Protein AF-A0A6I0EAY6-F1 (afdb_monomer)

Radius of gyration: 28.82 Å; Cα contacts (8 Å, |Δi|>4): 67; chains: 1; bounding box: 46×42×92 Å

Structure (mmCIF, N/CA/C/O backbone):
data_AF-A0A6I0EAY6-F1
#
_entry.id   AF-A0A6I0EAY6-F1
#
loop_
_atom_site.group_PDB
_atom_site.id
_atom_site.type_symbol
_atom_site.label_atom_id
_atom_site.label_alt_id
_atom_site.label_comp_id
_atom_site.label_asym_id
_atom_site.label_entity_id
_atom_site.label_seq_id
_atom_site.pdbx_PDB_ins_code
_atom_site.Cartn_x
_atom_site.Cartn_y
_atom_site.Cartn_z
_atom_site.occupancy
_atom_site.B_iso_or_equiv
_atom_site.auth_seq_id
_atom_site.auth_comp_id
_atom_site.auth_asym_id
_atom_site.auth_atom_id
_atom_site.pdbx_PDB_model_num
ATOM 1 N N . MET A 1 1 ? 7.407 5.943 -3.591 1.00 49.25 1 MET A N 1
ATOM 2 C CA . MET A 1 1 ? 8.673 6.279 -4.284 1.00 49.25 1 MET A CA 1
ATOM 3 C C . MET A 1 1 ? 8.316 6.637 -5.719 1.00 49.25 1 MET A C 1
ATOM 5 O O . MET A 1 1 ? 7.715 5.806 -6.379 1.00 49.25 1 MET A O 1
ATOM 9 N N . THR A 1 2 ? 8.582 7.857 -6.187 1.00 56.94 2 THR A N 1
ATOM 10 C CA . THR A 1 2 ? 8.269 8.243 -7.575 1.00 56.94 2 THR A CA 1
ATOM 11 C C . THR A 1 2 ? 9.319 7.633 -8.497 1.00 56.94 2 THR A C 1
ATOM 13 O O . THR A 1 2 ? 10.498 7.966 -8.371 1.00 56.94 2 THR A O 1
ATOM 16 N N . THR A 1 3 ? 8.927 6.722 -9.389 1.00 67.25 3 THR A N 1
ATOM 17 C CA . THR A 1 3 ? 9.847 6.212 -10.411 1.00 67.25 3 THR A CA 1
ATOM 18 C C . THR A 1 3 ? 10.275 7.360 -11.318 1.00 67.25 3 THR A C 1
ATOM 20 O O . THR A 1 3 ? 9.440 8.097 -11.837 1.00 67.25 3 THR A O 1
ATOM 23 N N . SER A 1 4 ? 11.584 7.545 -11.488 1.00 76.50 4 SER A N 1
ATOM 24 C CA . SER A 1 4 ? 12.101 8.558 -12.406 1.00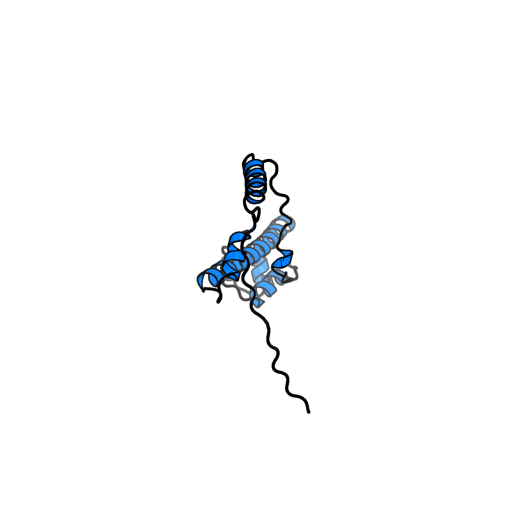 76.50 4 SER A CA 1
ATOM 25 C C . SER A 1 4 ? 11.826 8.133 -13.850 1.00 76.50 4 SER A C 1
ATOM 27 O O . SER A 1 4 ? 12.115 6.994 -14.216 1.00 76.50 4 SER A O 1
ATOM 29 N N . GLN A 1 5 ? 11.337 9.054 -14.687 1.00 75.38 5 GLN A N 1
ATOM 30 C CA . GLN A 1 5 ? 11.131 8.824 -16.124 1.00 75.38 5 GLN A CA 1
ATOM 31 C C . GLN A 1 5 ? 12.386 8.243 -16.793 1.00 75.38 5 GLN A C 1
ATOM 33 O O . GLN A 1 5 ? 12.312 7.277 -17.543 1.00 75.38 5 GLN A O 1
ATOM 38 N N . THR A 1 6 ? 13.562 8.760 -16.429 1.00 79.94 6 THR A N 1
ATOM 39 C CA . THR A 1 6 ? 14.853 8.296 -16.948 1.00 79.94 6 THR A CA 1
ATOM 40 C C . THR A 1 6 ? 15.112 6.817 -16.651 1.00 79.94 6 THR A C 1
ATOM 42 O O . THR A 1 6 ? 15.691 6.115 -17.472 1.00 79.94 6 THR A O 1
ATOM 45 N N . GLN A 1 7 ? 14.670 6.324 -15.491 1.00 83.62 7 GLN A N 1
ATOM 46 C CA . GLN A 1 7 ? 14.834 4.923 -15.095 1.00 83.62 7 GLN A CA 1
ATOM 47 C C . GLN A 1 7 ? 13.877 4.002 -15.857 1.00 83.62 7 GLN A C 1
ATOM 49 O O . GLN A 1 7 ? 14.252 2.890 -16.221 1.00 83.62 7 GLN A O 1
ATOM 54 N N . LEU A 1 8 ? 12.663 4.478 -16.138 1.00 85.25 8 LEU A N 1
ATOM 55 C CA . LEU A 1 8 ? 11.689 3.760 -16.955 1.00 85.25 8 LEU A CA 1
ATOM 56 C C . LEU A 1 8 ? 12.151 3.640 -18.410 1.00 85.25 8 LEU A C 1
ATOM 58 O O . LEU A 1 8 ? 12.156 2.538 -18.955 1.00 85.25 8 LEU A O 1
ATOM 62 N N . ASP A 1 9 ? 12.616 4.739 -19.002 1.00 85.38 9 ASP A N 1
ATOM 63 C CA . ASP A 1 9 ? 13.136 4.742 -20.372 1.00 85.38 9 ASP A CA 1
ATOM 64 C C . ASP A 1 9 ? 14.362 3.832 -20.504 1.00 85.38 9 ASP A C 1
ATOM 66 O O . ASP A 1 9 ? 14.470 3.055 -21.454 1.00 85.38 9 ASP A O 1
ATOM 70 N N . GLN A 1 10 ? 15.260 3.864 -19.513 1.00 85.62 10 GLN A N 1
ATOM 71 C CA . GLN A 1 10 ? 16.425 2.985 -19.487 1.00 85.62 10 GLN A CA 1
ATOM 72 C C . GLN A 1 10 ? 16.013 1.508 -19.423 1.00 85.62 10 GLN A C 1
ATOM 74 O O . GLN A 1 10 ? 16.508 0.714 -20.221 1.00 85.62 10 GLN A O 1
ATOM 79 N N . ALA A 1 11 ? 15.074 1.144 -18.544 1.00 87.88 11 ALA A N 1
ATOM 80 C CA . ALA A 1 11 ? 14.590 -0.231 -18.416 1.00 87.88 11 ALA A CA 1
ATOM 81 C C . ALA A 1 11 ? 13.947 -0.766 -19.705 1.00 87.88 11 ALA A C 1
ATOM 83 O O . ALA A 1 11 ? 14.121 -1.935 -20.044 1.00 87.88 11 ALA A O 1
ATOM 84 N N . LEU A 1 12 ? 13.211 0.086 -20.424 1.00 88.56 12 LEU A N 1
ATOM 85 C CA . LEU A 1 12 ? 12.520 -0.274 -21.665 1.00 88.56 12 LEU A CA 1
ATOM 86 C C . LEU A 1 12 ? 13.431 -0.263 -22.897 1.00 88.56 12 LEU A C 1
ATOM 88 O O . LEU A 1 12 ? 13.093 -0.880 -23.905 1.00 88.56 12 LEU A O 1
ATOM 92 N N . SER A 1 13 ? 14.571 0.429 -22.832 1.00 87.69 13 SER A N 1
ATOM 93 C CA . SER A 1 13 ? 15.568 0.435 -23.909 1.00 87.69 13 SER A CA 1
ATOM 94 C C . SER A 1 13 ? 16.348 -0.880 -24.013 1.00 87.69 13 SER A C 1
ATOM 96 O O . SER A 1 13 ? 16.918 -1.182 -25.063 1.00 87.69 13 SER A O 1
ATOM 98 N N . GLU A 1 14 ? 16.377 -1.668 -22.935 1.00 86.50 14 GLU A N 1
ATOM 99 C CA . GLU A 1 14 ? 17.055 -2.960 -22.910 1.00 86.50 14 GLU A CA 1
ATOM 100 C C . GLU A 1 14 ? 16.285 -3.996 -23.753 1.00 86.50 14 GLU A C 1
ATOM 102 O O . GLU A 1 14 ? 15.060 -4.084 -23.665 1.00 86.50 14 GLU A O 1
ATOM 107 N N . PRO A 1 1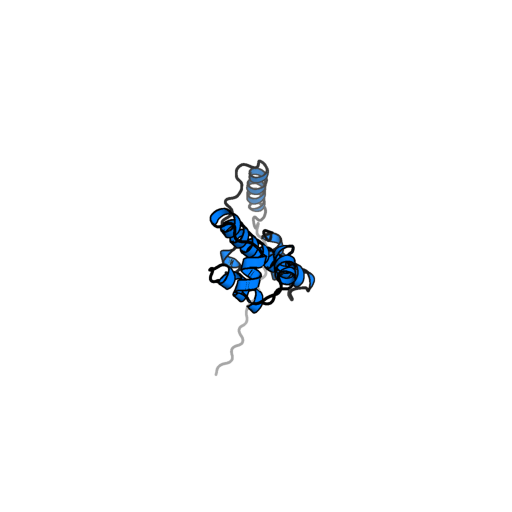5 ? 16.977 -4.847 -24.536 1.00 86.56 15 PRO A N 1
ATOM 108 C CA . PRO A 1 15 ? 16.323 -5.866 -25.366 1.00 86.56 15 PRO A CA 1
ATOM 109 C C . PRO A 1 15 ? 15.564 -6.914 -24.536 1.00 86.56 15 PRO A C 1
ATOM 111 O O . PRO A 1 15 ? 14.627 -7.545 -25.021 1.00 86.56 15 PRO A O 1
ATOM 114 N N . GLN A 1 16 ? 15.972 -7.100 -23.281 1.00 92.12 16 GLN A N 1
ATOM 115 C CA . GLN A 1 16 ? 15.285 -7.902 -22.282 1.00 92.12 16 GLN A CA 1
ATOM 116 C C . GLN A 1 16 ? 15.380 -7.176 -20.945 1.00 92.12 16 GLN A C 1
ATOM 118 O O . GLN A 1 16 ? 16.468 -6.776 -20.540 1.00 92.12 16 GLN A O 1
ATOM 123 N N . ILE A 1 17 ? 14.258 -7.071 -20.233 1.00 90.75 17 ILE A N 1
ATOM 124 C CA . ILE A 1 17 ? 14.218 -6.420 -18.923 1.00 90.75 17 ILE A CA 1
ATOM 125 C C . ILE A 1 17 ? 15.075 -7.220 -17.936 1.00 90.75 17 ILE A C 1
ATOM 127 O O . ILE A 1 17 ? 14.750 -8.359 -17.584 1.00 90.75 17 ILE A O 1
ATOM 131 N N . ASN A 1 18 ? 16.169 -6.617 -17.471 1.00 92.19 18 ASN A N 1
ATOM 132 C CA . ASN A 1 18 ? 17.038 -7.220 -16.470 1.00 92.19 18 ASN A CA 1
ATOM 133 C C . ASN A 1 18 ? 16.306 -7.413 -15.124 1.00 92.19 18 ASN A C 1
ATOM 135 O O . ASN A 1 18 ? 15.458 -6.618 -14.714 1.00 92.19 18 ASN A O 1
ATOM 139 N N . LYS A 1 19 ? 16.697 -8.453 -14.378 1.00 93.06 19 LYS A N 1
ATOM 140 C CA . LYS A 1 19 ? 16.260 -8.729 -13.002 1.00 93.06 19 LYS A CA 1
ATOM 141 C C . LYS A 1 19 ? 16.404 -7.520 -12.073 1.00 93.06 19 LYS A C 1
ATOM 143 O O . LYS A 1 19 ? 15.581 -7.365 -11.174 1.00 93.06 19 LYS A O 1
ATOM 148 N N . PHE A 1 20 ? 17.417 -6.678 -12.285 1.00 91.81 20 PHE A N 1
ATOM 149 C CA . PHE A 1 20 ? 17.565 -5.421 -11.548 1.00 91.81 20 PHE A CA 1
ATOM 150 C C . PHE A 1 20 ? 16.319 -4.533 -11.686 1.00 91.81 20 PHE A C 1
ATOM 152 O O . PHE A 1 20 ? 15.721 -4.162 -10.677 1.00 91.81 20 PHE A O 1
ATOM 159 N N . TRP A 1 21 ? 15.886 -4.263 -12.921 1.00 92.56 21 TRP A N 1
ATOM 160 C CA . TRP A 1 21 ? 14.704 -3.448 -13.193 1.00 92.56 21 TRP A CA 1
ATOM 161 C C . TRP A 1 21 ? 13.435 -4.096 -12.658 1.00 92.56 21 TRP A C 1
ATOM 163 O O . TRP A 1 21 ? 12.645 -3.427 -11.998 1.00 92.56 21 TRP A O 1
ATOM 173 N N . LEU A 1 22 ? 13.273 -5.409 -12.849 1.00 92.25 22 LEU A N 1
ATOM 174 C CA . LEU A 1 22 ? 12.139 -6.140 -12.276 1.00 92.25 22 LEU A CA 1
ATOM 175 C C . LEU A 1 22 ? 12.056 -5.951 -10.757 1.00 92.25 22 LEU A C 1
ATOM 177 O O . LEU A 1 22 ? 10.987 -5.639 -10.244 1.00 92.25 22 LEU A O 1
ATOM 181 N N . GLY A 1 23 ? 13.177 -6.093 -10.046 1.00 91.75 23 GLY A N 1
ATOM 182 C CA . GLY A 1 23 ? 13.231 -5.866 -8.603 1.00 91.75 23 GLY A CA 1
ATOM 183 C C . GLY A 1 23 ? 12.878 -4.428 -8.231 1.00 91.75 23 GLY A C 1
ATOM 184 O O . GLY A 1 23 ? 12.041 -4.214 -7.360 1.00 91.75 23 GLY A O 1
ATOM 185 N N . TYR A 1 24 ? 13.454 -3.452 -8.935 1.00 90.88 24 TYR A N 1
ATOM 186 C CA . TYR A 1 24 ? 13.191 -2.031 -8.710 1.00 90.88 24 TYR A CA 1
ATOM 187 C C . TYR A 1 24 ? 11.694 -1.686 -8.825 1.00 90.88 24 TYR A C 1
ATOM 189 O O . TYR A 1 24 ? 11.119 -1.113 -7.899 1.00 90.88 24 TYR A O 1
ATOM 197 N N . PHE A 1 25 ? 11.035 -2.088 -9.918 1.00 89.88 25 PHE A N 1
ATOM 198 C CA . PHE A 1 25 ? 9.606 -1.815 -10.124 1.00 89.88 25 PHE A CA 1
ATOM 199 C C . PHE A 1 25 ? 8.708 -2.597 -9.159 1.00 89.88 25 PHE A C 1
ATOM 201 O O . PHE A 1 25 ? 7.697 -2.072 -8.695 1.00 89.88 25 PHE A O 1
ATOM 208 N N . GLN A 1 26 ? 9.080 -3.832 -8.815 1.00 91.31 26 GLN A N 1
ATOM 209 C CA . GLN A 1 26 ? 8.345 -4.629 -7.834 1.00 91.31 26 GLN A CA 1
ATOM 210 C C . GLN A 1 26 ? 8.383 -4.009 -6.432 1.00 91.31 26 GLN A C 1
ATOM 212 O O . GLN A 1 26 ? 7.355 -4.004 -5.758 1.00 91.31 26 GLN A O 1
ATOM 217 N N . GLU A 1 27 ? 9.533 -3.488 -5.989 1.00 91.44 27 GLU A N 1
ATOM 218 C CA . GLU A 1 27 ? 9.615 -2.773 -4.708 1.00 91.44 27 GLU A CA 1
ATOM 219 C C . GLU A 1 27 ? 8.819 -1.470 -4.740 1.00 91.44 27 GLU A C 1
ATOM 221 O O . GLU A 1 27 ? 8.088 -1.183 -3.795 1.00 91.44 27 GLU A O 1
ATOM 226 N N . GLY A 1 28 ? 8.891 -0.717 -5.843 1.00 90.19 28 GLY A N 1
ATOM 227 C CA . GLY A 1 28 ? 8.100 0.502 -6.017 1.00 90.19 28 GLY A CA 1
ATOM 228 C C . GLY A 1 28 ? 6.596 0.247 -5.891 1.00 90.19 28 GLY A C 1
ATOM 229 O O . GLY A 1 28 ? 5.915 0.939 -5.136 1.00 90.19 28 GLY A O 1
ATOM 230 N N . PHE A 1 29 ? 6.093 -0.795 -6.557 1.00 90.44 29 PHE A N 1
ATOM 231 C CA . PHE A 1 29 ? 4.687 -1.187 -6.473 1.00 90.44 29 PHE A CA 1
ATOM 232 C C . PHE A 1 29 ? 4.287 -1.653 -5.065 1.00 90.44 29 PHE A C 1
ATOM 234 O O . PHE A 1 29 ? 3.234 -1.263 -4.560 1.00 90.44 29 PHE A O 1
ATOM 241 N N . ARG A 1 30 ? 5.128 -2.460 -4.397 1.00 91.62 30 ARG A N 1
ATOM 242 C CA . ARG A 1 30 ? 4.889 -2.883 -3.004 1.00 91.62 30 ARG A CA 1
ATOM 243 C C . ARG A 1 30 ? 4.794 -1.692 -2.057 1.00 91.62 30 ARG A C 1
ATOM 245 O O . ARG A 1 30 ? 3.898 -1.661 -1.216 1.00 91.62 30 ARG A O 1
ATOM 252 N N . GLU A 1 31 ? 5.704 -0.737 -2.203 1.00 92.25 31 G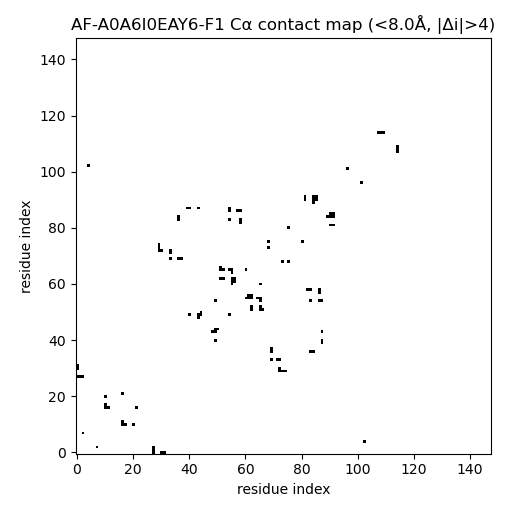LU A N 1
ATOM 253 C CA . GLU A 1 31 ? 5.725 0.489 -1.412 1.00 92.25 31 GLU A CA 1
ATOM 254 C C . GLU A 1 31 ? 4.453 1.308 -1.638 1.00 92.25 31 GLU A C 1
ATOM 256 O O . GLU A 1 31 ? 3.808 1.717 -0.680 1.00 92.25 31 GLU A O 1
ATOM 261 N N . GLU A 1 32 ? 4.049 1.516 -2.891 1.00 91.75 32 GLU A N 1
ATOM 262 C CA . GLU A 1 32 ? 2.851 2.295 -3.211 1.00 91.75 32 GLU A CA 1
ATOM 263 C C . GLU A 1 32 ? 1.583 1.678 -2.611 1.00 91.75 32 GLU A C 1
ATOM 265 O O . GLU A 1 32 ? 0.806 2.365 -1.946 1.00 91.75 32 GLU A O 1
ATOM 270 N N . VAL A 1 33 ? 1.401 0.365 -2.777 1.00 93.19 33 VAL A N 1
ATOM 271 C CA . VAL A 1 33 ? 0.266 -0.355 -2.187 1.00 93.19 33 VAL A CA 1
ATOM 272 C C . VAL A 1 33 ? 0.290 -0.264 -0.659 1.00 93.19 33 VAL A C 1
ATOM 274 O O . VAL A 1 33 ? -0.751 -0.036 -0.037 1.00 93.19 33 VAL A O 1
ATOM 277 N N . HIS A 1 34 ? 1.462 -0.430 -0.038 1.00 94.69 34 HIS A N 1
ATOM 278 C CA . HIS A 1 34 ? 1.613 -0.329 1.415 1.00 94.69 34 HIS A CA 1
ATOM 279 C C . HIS A 1 34 ? 1.248 1.067 1.931 1.00 94.69 34 HIS A C 1
ATOM 281 O O . HIS A 1 34 ? 0.470 1.167 2.882 1.00 94.69 34 HIS A O 1
ATOM 287 N N . GLN A 1 35 ? 1.715 2.127 1.268 1.00 94.19 35 GLN A N 1
ATOM 288 C CA . GLN A 1 35 ? 1.385 3.506 1.630 1.00 94.19 35 GLN A CA 1
ATOM 289 C C . GLN A 1 35 ? -0.115 3.784 1.510 1.00 94.19 35 GLN A C 1
ATOM 291 O O . GLN A 1 35 ? -0.709 4.295 2.457 1.00 94.19 35 GLN A O 1
ATOM 296 N N . GLN A 1 36 ? -0.766 3.364 0.419 1.00 94.56 36 GLN A N 1
ATOM 297 C CA . GLN A 1 36 ? -2.217 3.535 0.265 1.00 94.56 36 GLN A CA 1
ATOM 298 C C . GLN A 1 36 ? -3.003 2.840 1.390 1.00 94.56 36 GLN A C 1
ATOM 300 O O . GLN A 1 36 ? -3.931 3.415 1.963 1.00 94.56 36 GLN A O 1
ATOM 305 N N . LEU A 1 37 ? -2.624 1.611 1.757 1.00 94.88 37 LEU A N 1
ATOM 306 C CA . LEU A 1 37 ? -3.247 0.894 2.874 1.00 94.88 37 LEU A CA 1
ATOM 307 C C . LEU A 1 37 ? -3.041 1.623 4.208 1.00 94.88 37 LEU A C 1
ATOM 309 O O . LEU A 1 37 ? -3.963 1.693 5.026 1.00 94.88 37 LEU A O 1
ATOM 313 N N . LEU A 1 38 ? -1.845 2.170 4.430 1.00 95.50 38 LEU A N 1
ATOM 314 C CA . LEU A 1 38 ? -1.498 2.896 5.646 1.00 95.50 38 LEU A CA 1
ATOM 315 C C . LEU A 1 38 ? -2.269 4.218 5.761 1.00 95.50 38 LEU A C 1
ATOM 317 O O . LEU A 1 38 ? -2.777 4.538 6.836 1.00 95.50 38 LEU A O 1
ATOM 321 N N . GLU A 1 39 ? -2.418 4.954 4.663 1.00 95.62 39 GLU A N 1
ATOM 322 C CA . GLU A 1 39 ? -3.203 6.190 4.597 1.00 95.62 39 GLU A CA 1
ATOM 323 C C . GLU A 1 39 ? -4.682 5.948 4.919 1.00 95.62 39 GLU A C 1
ATOM 325 O O . GLU A 1 39 ? -5.275 6.671 5.731 1.00 95.62 39 GLU A O 1
ATOM 330 N N . ILE A 1 40 ? -5.274 4.896 4.342 1.00 95.56 40 ILE A N 1
ATOM 331 C CA . ILE A 1 40 ? -6.648 4.478 4.651 1.00 95.56 40 ILE A CA 1
ATOM 332 C C . ILE A 1 40 ? -6.768 4.150 6.144 1.00 95.56 40 ILE A C 1
ATOM 334 O O . ILE A 1 40 ? -7.685 4.629 6.820 1.00 95.56 40 ILE A O 1
ATOM 338 N N . PHE A 1 41 ? -5.825 3.373 6.683 1.00 96.19 41 PHE A N 1
ATOM 339 C CA . PHE A 1 41 ? -5.832 2.989 8.090 1.00 96.19 41 PHE A CA 1
ATOM 340 C C . PHE A 1 41 ? -5.715 4.202 9.026 1.00 96.19 41 PHE A C 1
ATOM 342 O O . PHE A 1 41 ? -6.500 4.334 9.966 1.00 96.19 41 PHE A O 1
ATOM 349 N N . GLU A 1 42 ? -4.779 5.117 8.772 1.00 95.88 42 GLU A N 1
ATOM 350 C CA . GLU A 1 42 ? -4.605 6.323 9.588 1.00 95.88 42 GLU A CA 1
ATOM 351 C C . GLU A 1 42 ? -5.820 7.259 9.487 1.00 95.88 42 GLU A C 1
ATOM 353 O O . GLU A 1 42 ? -6.200 7.884 10.480 1.00 95.88 42 GLU A O 1
ATOM 358 N N . THR A 1 43 ? -6.498 7.305 8.337 1.00 95.94 43 THR A N 1
ATOM 359 C CA . THR A 1 43 ? -7.764 8.040 8.177 1.00 95.94 43 THR A CA 1
ATOM 360 C C . THR A 1 43 ? -8.871 7.461 9.062 1.00 95.94 43 THR A C 1
ATOM 362 O O . THR A 1 43 ? -9.566 8.200 9.769 1.00 95.94 43 THR A O 1
ATOM 365 N N . LEU A 1 44 ? -9.019 6.134 9.094 1.00 95.00 44 LEU A N 1
ATOM 366 C CA . LEU A 1 44 ? -9.990 5.453 9.959 1.00 95.00 44 LEU A CA 1
ATOM 367 C C . LEU A 1 44 ? -9.666 5.618 11.443 1.00 95.00 44 LEU A C 1
ATOM 369 O O . LEU A 1 44 ? -10.558 5.870 12.257 1.00 95.00 44 LEU A O 1
ATOM 373 N N . LYS A 1 45 ? -8.386 5.515 11.796 1.00 95.38 45 LYS A N 1
ATOM 374 C CA . LYS A 1 45 ? -7.898 5.701 13.161 1.00 95.38 45 LYS A CA 1
ATOM 375 C C . LYS A 1 45 ? -8.195 7.107 13.678 1.00 95.38 45 LYS A C 1
ATOM 377 O O . LYS A 1 45 ? -8.682 7.244 14.796 1.00 95.38 45 LYS A O 1
ATOM 382 N N . LYS A 1 46 ? -7.976 8.143 12.861 1.00 95.44 46 LYS A N 1
ATOM 383 C CA . LYS A 1 46 ? -8.282 9.541 13.217 1.00 95.44 46 LYS A CA 1
ATOM 384 C C . LYS A 1 46 ? -9.783 9.820 13.325 1.00 95.44 46 LYS A C 1
ATOM 386 O O . LYS A 1 46 ? -10.190 10.565 14.206 1.00 95.44 46 LYS A O 1
ATOM 391 N N . SER A 1 47 ? -10.596 9.242 12.440 1.00 94.25 47 SER A N 1
ATOM 392 C CA . SER A 1 47 ? -12.039 9.531 12.369 1.00 94.25 47 SER A CA 1
ATOM 393 C C . SER A 1 47 ? -12.893 8.731 13.356 1.00 94.25 47 SER A C 1
ATOM 395 O O . SER A 1 47 ? -13.927 9.222 13.798 1.00 94.25 47 SER A O 1
ATOM 397 N N . SER A 1 48 ? -12.487 7.507 13.702 1.00 92.62 48 SER A N 1
ATOM 398 C CA . SER A 1 48 ? -13.314 6.574 14.488 1.00 92.62 48 SER A CA 1
ATOM 399 C C . SER A 1 48 ? -12.572 5.866 15.624 1.00 92.62 48 SER A C 1
ATOM 401 O O . SER A 1 48 ? -13.163 5.037 16.311 1.00 92.62 48 SER A O 1
ATOM 403 N N . GLY A 1 49 ? -11.282 6.158 15.826 1.00 92.69 49 GLY A N 1
ATOM 404 C CA . GLY A 1 49 ? -10.451 5.444 16.799 1.00 92.69 49 GLY A CA 1
ATOM 405 C C . GLY A 1 49 ? -10.121 4.006 16.387 1.00 92.69 49 GLY A C 1
ATOM 406 O O . GLY A 1 49 ? -9.714 3.217 17.235 1.00 92.69 49 GLY A O 1
ATOM 407 N N . TRP A 1 50 ? -10.301 3.657 15.106 1.00 94.12 50 TRP A N 1
ATOM 408 C CA . TRP A 1 50 ? -10.096 2.302 14.589 1.00 94.12 50 TRP A CA 1
ATOM 409 C C . TRP A 1 50 ? -8.688 1.779 14.890 1.00 94.12 50 TRP A C 1
ATOM 411 O O . TRP A 1 50 ? -7.687 2.445 14.612 1.00 94.12 50 TRP A O 1
ATOM 421 N N . THR A 1 51 ? -8.599 0.566 15.435 1.00 95.38 51 THR A N 1
ATOM 422 C CA . THR A 1 51 ? -7.326 -0.051 15.821 1.00 95.38 51 THR A CA 1
ATOM 423 C C . THR A 1 51 ? -6.935 -1.204 14.895 1.00 95.38 51 THR A C 1
ATOM 425 O O . THR A 1 51 ? -7.738 -1.747 14.133 1.00 95.38 51 THR A O 1
ATOM 428 N N . ARG A 1 52 ? -5.672 -1.641 14.989 1.00 95.12 52 ARG A N 1
ATOM 429 C CA . ARG A 1 52 ? -5.185 -2.838 14.276 1.00 95.12 52 ARG A CA 1
ATOM 430 C C . ARG A 1 52 ? -5.937 -4.101 14.710 1.00 95.12 52 ARG A C 1
ATOM 432 O O . ARG A 1 52 ? -6.181 -4.980 13.889 1.00 95.12 52 ARG A O 1
ATOM 439 N N . SER A 1 53 ? -6.340 -4.165 15.979 1.00 95.50 53 SER A N 1
ATOM 440 C CA . SER A 1 53 ? -7.125 -5.269 16.538 1.00 95.50 53 SER A CA 1
ATOM 441 C C . SER A 1 53 ? -8.538 -5.329 15.957 1.00 95.50 53 SER A C 1
ATOM 443 O O . SER A 1 53 ? -9.066 -6.423 15.754 1.00 95.50 53 SER A O 1
ATOM 445 N N . ASP A 1 54 ? -9.137 -4.177 15.647 1.00 95.81 54 ASP A N 1
ATOM 446 C CA . ASP A 1 54 ? -10.458 -4.115 15.012 1.00 95.81 54 ASP A CA 1
ATOM 447 C C . ASP A 1 54 ? -10.397 -4.615 13.574 1.00 95.81 54 ASP A C 1
ATOM 449 O O . ASP A 1 54 ? -11.228 -5.431 13.169 1.00 95.81 54 ASP A O 1
ATOM 453 N N . LEU A 1 55 ? -9.367 -4.200 12.826 1.00 96.56 55 LEU A N 1
ATOM 454 C CA . LEU A 1 55 ? -9.116 -4.722 11.485 1.00 96.56 55 LEU A CA 1
ATOM 455 C C . LEU A 1 55 ? -8.908 -6.240 11.524 1.00 96.56 55 LEU A C 1
ATOM 457 O O . LEU A 1 55 ? -9.606 -6.958 10.817 1.00 96.56 55 LEU A O 1
ATOM 461 N N . ALA A 1 56 ? -8.026 -6.733 12.398 1.00 96.69 56 ALA A N 1
ATOM 462 C CA . ALA A 1 56 ? -7.744 -8.160 12.550 1.00 96.69 56 ALA A CA 1
ATOM 463 C C . ALA A 1 56 ? -9.009 -8.981 12.839 1.00 96.69 56 ALA A C 1
ATOM 465 O O . ALA A 1 56 ? -9.264 -9.987 12.175 1.00 96.69 56 ALA A O 1
ATOM 466 N N . ARG A 1 57 ? -9.851 -8.506 13.764 1.00 96.62 57 ARG A N 1
ATOM 467 C CA . ARG A 1 57 ? -11.142 -9.129 14.079 1.00 96.62 57 ARG A CA 1
ATOM 468 C C . ARG A 1 57 ? -12.087 -9.124 12.880 1.00 96.62 57 ARG A C 1
ATOM 470 O O . ARG A 1 57 ? -12.803 -10.098 12.673 1.00 96.62 57 ARG A O 1
ATOM 477 N N . LYS A 1 58 ? -12.090 -8.046 12.092 1.00 96.12 58 LYS A N 1
ATOM 478 C CA . LYS A 1 58 ? -12.973 -7.890 10.933 1.00 96.12 58 LYS A CA 1
ATOM 479 C C . LYS A 1 58 ? -12.634 -8.854 9.798 1.00 96.12 58 LYS A C 1
ATOM 481 O O . LYS A 1 58 ? -13.556 -9.376 9.181 1.00 96.12 58 LYS A O 1
ATOM 486 N N . ILE A 1 59 ? -11.346 -9.096 9.554 1.00 96.31 59 ILE A N 1
ATOM 487 C CA . ILE A 1 59 ? -10.858 -9.991 8.489 1.00 96.31 59 ILE A CA 1
ATOM 488 C C . ILE A 1 59 ? -10.565 -11.421 8.980 1.00 96.31 59 ILE A C 1
ATOM 490 O O . ILE A 1 59 ? -10.079 -12.249 8.217 1.00 96.31 59 ILE A O 1
ATOM 494 N N . GLY A 1 60 ? -10.817 -11.723 10.260 1.00 95.94 60 GLY A N 1
ATOM 495 C CA . GLY A 1 60 ? -10.597 -13.056 10.834 1.00 95.94 60 GLY A CA 1
ATOM 496 C C . GLY A 1 60 ? -9.123 -13.467 10.938 1.00 95.94 60 GLY A C 1
ATOM 497 O O . GLY A 1 60 ? -8.798 -14.648 10.813 1.00 95.94 60 GLY A O 1
ATOM 498 N N . ARG A 1 61 ? -8.211 -12.510 11.146 1.00 95.62 61 ARG A N 1
ATOM 499 C CA . ARG A 1 61 ? -6.758 -12.744 11.243 1.00 95.62 61 ARG A CA 1
ATOM 500 C C . ARG A 1 61 ? -6.225 -12.411 12.633 1.00 95.62 61 ARG A C 1
ATOM 502 O O . ARG A 1 61 ? -6.898 -11.779 13.445 1.00 95.62 61 ARG A O 1
ATOM 509 N N . ARG A 1 62 ? -4.992 -12.838 12.916 1.00 95.25 62 ARG A N 1
ATOM 510 C CA . ARG A 1 62 ? -4.324 -12.519 14.185 1.00 95.25 62 ARG A CA 1
ATOM 511 C C . ARG A 1 62 ? -3.836 -11.058 14.191 1.00 95.25 62 ARG A C 1
ATOM 513 O O . ARG A 1 62 ? -3.288 -10.618 13.176 1.00 95.25 62 ARG A O 1
ATOM 520 N N . PRO A 1 63 ? -3.978 -10.301 15.298 1.00 94.12 63 PRO A N 1
ATOM 521 C CA . PRO A 1 63 ? -3.515 -8.910 15.385 1.00 94.12 63 PRO A CA 1
ATOM 522 C C . PRO A 1 63 ? -2.028 -8.717 15.058 1.00 94.12 63 PRO A C 1
ATOM 524 O O . PRO A 1 63 ? -1.643 -7.693 14.491 1.00 94.12 63 PRO A O 1
ATOM 527 N N . GLU A 1 64 ? -1.191 -9.710 15.358 1.00 94.81 64 GLU A N 1
ATOM 528 C CA . GLU A 1 64 ? 0.243 -9.699 15.063 1.00 94.81 64 GLU A CA 1
ATOM 529 C C . GLU A 1 64 ? 0.508 -9.725 13.552 1.00 94.81 64 GLU A C 1
ATOM 531 O O . GLU A 1 64 ? 1.425 -9.057 13.076 1.00 94.81 64 GLU A O 1
ATOM 536 N N . GLN A 1 65 ? -0.320 -10.446 12.782 1.00 94.56 65 GLN A N 1
ATOM 537 C CA . GLN A 1 65 ? -0.216 -10.483 11.319 1.00 94.56 65 GLN A CA 1
ATOM 538 C C . GLN A 1 65 ? -0.543 -9.115 10.726 1.00 94.56 65 GLN A C 1
ATOM 540 O O . GLN A 1 65 ? 0.245 -8.582 9.952 1.00 94.56 65 GLN A O 1
ATOM 545 N N . VAL A 1 66 ? -1.651 -8.510 11.159 1.00 94.50 66 VAL A N 1
ATOM 546 C CA . VAL A 1 66 ? -2.058 -7.170 10.708 1.00 94.50 66 VAL A CA 1
ATOM 547 C C . VAL A 1 66 ? -1.019 -6.119 11.085 1.00 94.50 66 VAL A C 1
ATOM 549 O O . VAL A 1 66 ? -0.700 -5.244 10.285 1.00 94.50 66 VAL A O 1
ATOM 552 N N . THR A 1 67 ? -0.450 -6.219 12.286 1.00 94.38 67 THR A N 1
ATOM 553 C CA . THR A 1 67 ? 0.628 -5.323 12.714 1.00 94.38 67 THR A CA 1
ATOM 554 C C . THR A 1 67 ? 1.835 -5.456 11.798 1.00 94.38 67 THR A C 1
ATOM 556 O O . THR A 1 67 ? 2.312 -4.449 11.291 1.00 94.38 67 THR A O 1
ATOM 559 N N . ARG A 1 68 ? 2.272 -6.683 11.498 1.00 93.62 68 ARG A N 1
ATOM 560 C CA . ARG A 1 68 ? 3.382 -6.923 10.570 1.00 93.62 68 ARG A CA 1
ATOM 561 C C . ARG A 1 68 ? 3.110 -6.366 9.171 1.00 93.62 68 ARG A C 1
ATOM 563 O O . ARG A 1 68 ? 3.995 -5.732 8.609 1.00 93.62 68 ARG A O 1
ATOM 570 N N . TRP A 1 69 ? 1.914 -6.590 8.629 1.00 94.50 69 TRP A N 1
ATOM 571 C CA . TRP A 1 69 ? 1.539 -6.127 7.289 1.00 94.50 69 TRP A CA 1
ATOM 572 C C . TRP A 1 69 ? 1.487 -4.603 7.177 1.00 94.50 69 TRP A C 1
ATOM 574 O O . TRP A 1 69 ? 1.849 -4.059 6.142 1.00 94.50 69 TRP A O 1
ATOM 584 N N . LEU A 1 70 ? 1.070 -3.909 8.240 1.00 93.19 70 LEU A N 1
ATOM 585 C CA . LEU A 1 70 ? 1.007 -2.446 8.257 1.00 93.19 70 LEU A CA 1
ATOM 586 C C . LEU A 1 70 ? 2.332 -1.788 8.664 1.00 93.19 70 LEU A C 1
ATOM 588 O O . LEU A 1 70 ? 2.539 -0.622 8.350 1.00 93.19 70 LEU A O 1
ATOM 592 N N . SER A 1 71 ? 3.231 -2.490 9.354 1.00 92.38 71 SER A N 1
ATOM 593 C CA . SER A 1 71 ? 4.498 -1.916 9.828 1.00 92.38 71 SER A CA 1
ATOM 594 C C . SER A 1 71 ? 5.544 -1.714 8.735 1.00 92.38 71 SER A C 1
ATOM 596 O O . SER A 1 71 ? 6.385 -0.832 8.885 1.00 92.38 71 SER A O 1
ATOM 598 N N .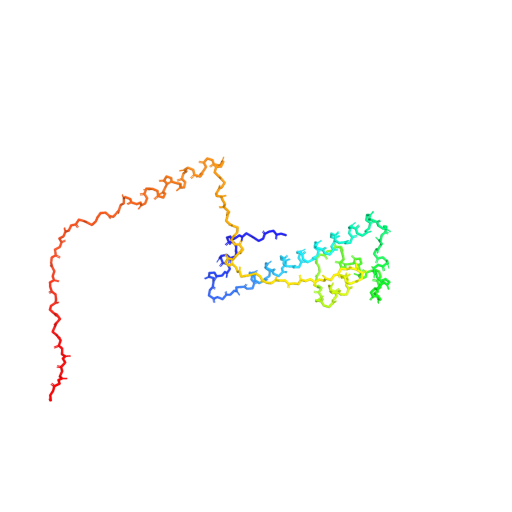 ALA A 1 72 ? 5.531 -2.525 7.679 1.00 90.44 72 ALA A N 1
ATOM 599 C CA . ALA A 1 72 ? 6.503 -2.434 6.597 1.00 90.44 72 ALA A CA 1
ATOM 600 C C . ALA A 1 72 ? 5.906 -2.944 5.276 1.00 90.44 72 ALA A C 1
ATOM 602 O O . ALA A 1 72 ? 5.047 -3.834 5.312 1.00 90.44 72 ALA A O 1
ATOM 603 N N . PRO A 1 73 ? 6.405 -2.462 4.124 1.00 88.62 73 PRO A N 1
ATOM 604 C CA . PRO A 1 73 ? 6.121 -3.072 2.834 1.00 88.62 73 PRO A CA 1
ATOM 605 C C . PRO A 1 73 ? 6.632 -4.517 2.863 1.00 88.62 73 PRO A C 1
ATOM 607 O O . PRO A 1 73 ? 7.827 -4.792 2.969 1.00 88.62 73 PRO A O 1
ATOM 610 N N . THR A 1 74 ? 5.705 -5.470 2.850 1.00 85.88 74 THR A N 1
ATOM 611 C CA . THR A 1 74 ? 6.011 -6.904 2.856 1.00 85.88 74 THR A CA 1
ATOM 612 C C . THR A 1 74 ? 5.461 -7.550 1.594 1.00 85.88 74 THR A C 1
ATOM 614 O O . THR A 1 74 ? 4.688 -6.943 0.855 1.00 85.88 74 THR A O 1
ATOM 617 N N . ASN A 1 75 ? 5.873 -8.790 1.325 1.00 86.75 75 ASN A N 1
ATOM 618 C CA . ASN A 1 75 ? 5.301 -9.561 0.230 1.00 86.75 75 ASN A CA 1
ATOM 619 C C . ASN A 1 75 ? 3.869 -9.981 0.604 1.00 86.75 75 ASN A C 1
ATOM 621 O O . ASN A 1 75 ? 3.666 -11.018 1.236 1.00 86.75 75 ASN A O 1
ATOM 625 N N . LEU A 1 76 ? 2.905 -9.115 0.295 1.00 89.00 76 LEU A N 1
ATOM 626 C CA . LEU A 1 76 ? 1.482 -9.367 0.469 1.00 89.00 76 LEU A CA 1
ATOM 627 C C . LEU A 1 76 ? 0.908 -9.951 -0.817 1.00 89.00 76 LEU A C 1
ATOM 629 O O . LEU A 1 76 ? 1.179 -9.463 -1.913 1.00 89.00 76 LEU A O 1
ATOM 633 N N . GLU A 1 77 ? 0.076 -10.973 -0.670 1.00 92.19 77 GLU A N 1
ATOM 634 C CA . GLU A 1 77 ? -0.731 -11.480 -1.774 1.00 92.19 77 GLU A CA 1
ATOM 635 C C . GLU A 1 77 ? -1.873 -10.505 -2.087 1.00 92.19 77 GLU A C 1
ATOM 637 O O . GLU A 1 77 ? -2.378 -9.811 -1.198 1.00 92.19 77 GLU A O 1
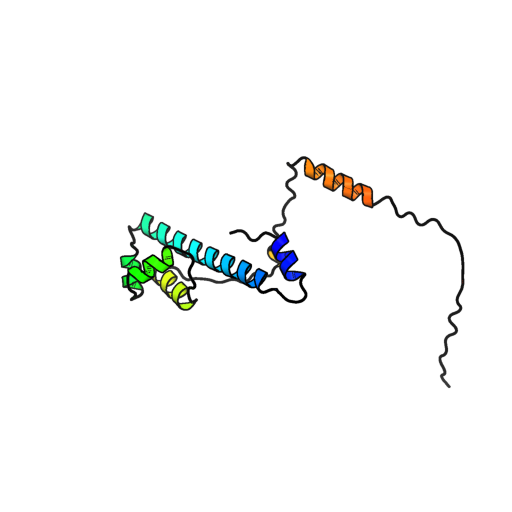ATOM 642 N N . ILE A 1 78 ? -2.315 -10.488 -3.347 1.00 93.25 78 ILE A N 1
ATOM 643 C CA . ILE A 1 78 ? -3.420 -9.632 -3.814 1.00 93.25 78 ILE A CA 1
ATOM 644 C C . ILE A 1 78 ? -4.691 -9.884 -2.990 1.00 93.25 78 ILE A C 1
ATOM 646 O O . ILE A 1 78 ? -5.368 -8.933 -2.598 1.00 93.25 78 ILE A O 1
ATOM 650 N N . ASP A 1 79 ? -4.962 -11.143 -2.648 1.00 94.56 79 ASP A N 1
ATOM 651 C CA . ASP A 1 79 ? -6.107 -11.532 -1.822 1.00 94.56 79 ASP A CA 1
ATOM 652 C C . ASP A 1 79 ? -6.028 -10.910 -0.422 1.00 94.56 79 ASP A C 1
ATOM 654 O O . ASP A 1 79 ? -7.012 -10.381 0.088 1.00 94.56 79 ASP A O 1
ATOM 658 N N . THR A 1 80 ? -4.830 -10.867 0.170 1.00 94.44 80 THR A N 1
ATOM 659 C CA . THR A 1 80 ? -4.620 -10.253 1.491 1.00 94.44 80 THR A CA 1
ATOM 660 C C . THR A 1 80 ? -4.832 -8.739 1.445 1.00 94.44 80 THR A C 1
ATOM 662 O O . THR A 1 80 ? -5.449 -8.170 2.347 1.00 94.44 80 THR A O 1
ATOM 665 N N . ILE A 1 81 ? -4.355 -8.079 0.385 1.00 94.88 81 ILE A N 1
ATOM 666 C CA . ILE A 1 81 ? -4.584 -6.643 0.162 1.00 94.88 81 ILE A CA 1
ATOM 667 C C . ILE A 1 81 ? -6.088 -6.370 0.022 1.00 94.88 81 ILE A C 1
ATOM 669 O O . ILE A 1 81 ? -6.604 -5.429 0.631 1.00 94.88 81 ILE A O 1
ATOM 673 N N . SER A 1 82 ? -6.797 -7.217 -0.728 1.00 95.50 82 SER A N 1
ATOM 674 C CA . SER A 1 82 ? -8.245 -7.121 -0.920 1.00 95.50 82 SER A CA 1
ATOM 675 C C . SER A 1 82 ? -9.020 -7.291 0.388 1.00 95.50 82 SER A C 1
ATOM 677 O O . SER A 1 82 ? -9.858 -6.448 0.716 1.00 95.50 82 SER A O 1
ATOM 679 N N . ASP A 1 83 ? -8.694 -8.316 1.176 1.00 95.88 83 ASP A N 1
ATOM 680 C CA . ASP A 1 83 ? -9.296 -8.559 2.490 1.00 95.88 83 ASP A CA 1
ATOM 681 C C . ASP A 1 83 ? -9.090 -7.367 3.432 1.00 95.88 83 ASP A C 1
ATOM 683 O O . ASP A 1 83 ? -10.028 -6.914 4.093 1.00 95.88 83 ASP A O 1
ATOM 687 N N . MET A 1 84 ? -7.870 -6.822 3.485 1.00 95.31 84 MET A N 1
ATOM 688 C CA . MET A 1 84 ? -7.549 -5.664 4.319 1.00 95.31 84 MET A CA 1
ATOM 689 C C . MET A 1 84 ? -8.322 -4.416 3.896 1.00 95.31 84 MET A C 1
ATOM 691 O O . MET A 1 84 ? -8.909 -3.747 4.749 1.00 95.31 84 MET A O 1
ATOM 695 N N . ALA A 1 85 ? -8.345 -4.107 2.598 1.00 95.50 85 ALA A N 1
ATOM 696 C CA . ALA A 1 85 ? -9.086 -2.968 2.070 1.00 95.50 85 ALA A CA 1
ATOM 697 C C . ALA A 1 85 ? -10.581 -3.087 2.405 1.00 95.50 85 ALA A C 1
ATOM 699 O O . ALA A 1 85 ? -11.171 -2.152 2.955 1.00 95.50 85 ALA A O 1
ATOM 700 N N . LEU A 1 86 ? -11.169 -4.270 2.195 1.00 96.31 86 LEU A N 1
ATOM 701 C CA . LEU A 1 86 ? -12.569 -4.530 2.522 1.00 96.31 86 LEU A CA 1
ATOM 702 C C . LEU A 1 86 ? -12.836 -4.431 4.032 1.00 96.31 86 LEU A C 1
ATOM 704 O O . LEU A 1 86 ? -13.837 -3.846 4.453 1.00 96.31 86 LEU A O 1
ATOM 708 N N . GLY A 1 87 ? -11.919 -4.936 4.863 1.00 95.50 87 GLY A N 1
ATOM 709 C CA . GLY A 1 87 ? -11.957 -4.785 6.320 1.00 95.50 87 GLY A CA 1
ATOM 710 C C . GLY A 1 87 ? -11.940 -3.320 6.772 1.00 95.50 87 GLY A C 1
ATOM 711 O O . GLY A 1 87 ? -12.575 -2.970 7.769 1.00 95.50 87 GLY A O 1
ATOM 712 N N . MET A 1 88 ? -11.288 -2.457 5.994 1.00 95.81 88 MET A N 1
ATOM 713 C CA . MET A 1 88 ? -11.252 -1.001 6.152 1.00 95.81 88 MET A CA 1
ATOM 714 C C . MET A 1 88 ? -12.411 -0.275 5.445 1.00 95.81 88 MET A C 1
ATOM 716 O O . MET A 1 88 ? -12.441 0.951 5.414 1.00 95.81 88 MET A O 1
ATOM 720 N N . ARG A 1 89 ? -13.413 -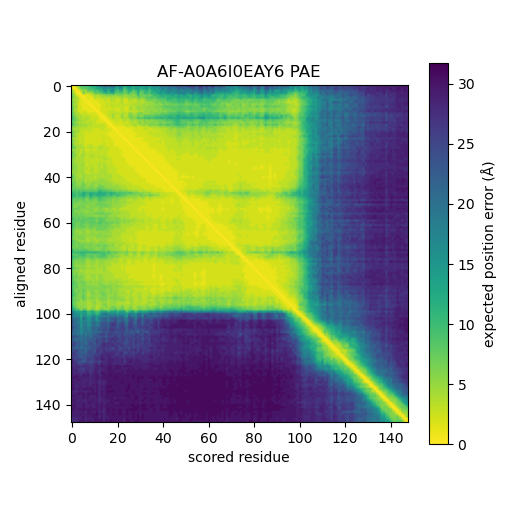1.004 4.934 1.00 93.75 89 ARG A N 1
ATOM 721 C CA . ARG A 1 89 ? -14.580 -0.460 4.210 1.00 93.75 89 ARG A CA 1
ATOM 722 C C . ARG A 1 89 ? -14.221 0.289 2.921 1.00 93.75 89 ARG A C 1
ATOM 724 O O . ARG A 1 89 ? -14.944 1.194 2.513 1.00 93.75 89 ARG A O 1
ATOM 731 N N . VAL A 1 90 ? -13.137 -0.109 2.264 1.00 94.75 90 VAL A N 1
ATOM 732 C CA . VAL A 1 90 ? -12.710 0.420 0.964 1.00 94.75 90 VAL A CA 1
ATOM 733 C C . VAL A 1 90 ? -12.663 -0.719 -0.053 1.00 94.75 90 VAL A C 1
ATOM 735 O O . VAL A 1 90 ? -12.376 -1.863 0.287 1.00 94.75 90 VAL A O 1
ATOM 738 N N . VAL A 1 91 ? -12.961 -0.418 -1.316 1.00 93.94 91 VAL A N 1
ATOM 739 C CA . VAL A 1 91 ? -12.819 -1.376 -2.420 1.00 93.94 91 VAL A CA 1
ATOM 740 C C . VAL A 1 91 ? -11.549 -1.032 -3.195 1.00 93.94 91 VAL A C 1
ATOM 742 O O . VAL A 1 91 ? -11.480 0.070 -3.746 1.00 93.94 91 VAL A O 1
ATOM 745 N N . PRO A 1 92 ? -10.558 -1.934 -3.274 1.00 92.19 92 PRO A N 1
ATOM 746 C CA . PRO A 1 92 ? -9.354 -1.676 -4.046 1.00 92.19 92 PRO A CA 1
ATOM 747 C C . PRO A 1 92 ? -9.682 -1.678 -5.544 1.00 92.19 92 PRO A C 1
ATOM 749 O O . PRO A 1 92 ? -10.465 -2.494 -6.037 1.00 92.19 92 PRO A O 1
ATOM 752 N N . ARG A 1 93 ? -9.083 -0.747 -6.288 1.00 90.31 93 ARG A N 1
ATOM 753 C CA . ARG A 1 93 ? -9.204 -0.650 -7.747 1.00 90.31 93 ARG A CA 1
ATOM 754 C C . ARG A 1 93 ? -7.806 -0.517 -8.331 1.00 90.31 93 ARG A C 1
ATOM 756 O O . ARG A 1 93 ? -7.155 0.494 -8.108 1.00 90.31 93 ARG A O 1
ATOM 763 N N . LEU A 1 94 ? -7.371 -1.521 -9.088 1.00 87.94 94 LEU A N 1
ATOM 764 C CA . LEU A 1 94 ? -6.104 -1.482 -9.813 1.00 87.94 94 LEU A CA 1
ATOM 765 C C . LEU A 1 94 ? -6.351 -0.993 -11.242 1.00 87.94 94 LEU A C 1
ATOM 767 O O . LEU A 1 94 ? -7.266 -1.472 -11.916 1.00 87.94 94 LEU A O 1
ATOM 771 N N . ARG A 1 95 ? -5.546 -0.033 -11.694 1.00 88.44 95 ARG A N 1
ATOM 772 C CA . ARG A 1 95 ? -5.544 0.469 -13.069 1.00 88.44 95 ARG A CA 1
ATOM 773 C C . ARG A 1 95 ? -4.127 0.361 -13.613 1.00 88.44 95 ARG A C 1
ATOM 775 O O . ARG A 1 95 ? -3.176 0.620 -12.886 1.00 88.44 95 ARG A O 1
ATOM 782 N N . PHE A 1 96 ? -4.013 -0.032 -14.874 1.00 87.00 96 PHE A N 1
ATOM 783 C CA . PHE A 1 96 ? -2.750 -0.029 -15.598 1.00 87.00 96 PHE A CA 1
ATOM 784 C C . PHE A 1 96 ? -2.791 1.112 -16.601 1.00 87.00 96 PHE A C 1
ATOM 786 O O . PHE A 1 96 ? -3.756 1.231 -17.357 1.00 87.00 96 PHE A O 1
ATOM 793 N N . GLU A 1 97 ? -1.755 1.935 -16.593 1.00 86.06 97 GLU A N 1
ATOM 794 C CA . GLU A 1 97 ? -1.601 3.045 -17.524 1.00 86.06 97 GLU A CA 1
ATOM 795 C C . GLU A 1 97 ? -0.509 2.696 -18.537 1.00 86.06 97 GLU A C 1
ATOM 797 O O . GLU A 1 97 ? 0.498 2.077 -18.172 1.00 86.06 97 GLU A O 1
ATOM 802 N N . PRO A 1 98 ? -0.694 3.029 -19.825 1.00 82.75 98 PRO A N 1
ATOM 803 C CA . PRO A 1 98 ? 0.374 2.863 -20.790 1.00 82.75 98 PRO A CA 1
ATOM 804 C C . PRO A 1 98 ? 1.500 3.848 -20.457 1.00 82.75 98 PRO A C 1
ATOM 806 O O . PRO A 1 98 ? 1.260 5.011 -20.153 1.00 82.75 98 PRO A O 1
ATOM 809 N N . VAL A 1 99 ? 2.747 3.402 -20.597 1.00 79.56 99 VAL A N 1
ATOM 810 C CA . VAL A 1 99 ? 3.943 4.212 -20.287 1.00 79.56 99 VAL A CA 1
ATOM 811 C C . VAL A 1 99 ? 3.993 5.538 -21.067 1.00 79.56 99 VAL A C 1
ATOM 813 O O . VAL A 1 99 ? 4.585 6.509 -20.608 1.00 79.56 99 VAL A O 1
ATOM 816 N N . LYS A 1 100 ? 3.328 5.613 -22.227 1.00 70.94 100 LYS A N 1
ATOM 817 C CA . LYS A 1 100 ? 3.219 6.847 -23.020 1.00 70.94 100 LYS A CA 1
ATOM 818 C C . LYS A 1 100 ? 2.434 7.961 -22.317 1.00 70.94 100 LYS A C 1
ATOM 820 O O . LYS A 1 100 ? 2.686 9.121 -22.612 1.00 70.94 100 LYS A O 1
ATOM 825 N N . ASP A 1 101 ? 1.542 7.617 -21.390 1.00 56.16 101 ASP A N 1
ATOM 826 C CA . ASP A 1 101 ? 0.671 8.571 -20.691 1.00 56.16 101 ASP A CA 1
ATOM 827 C C . ASP A 1 101 ? 1.208 8.919 -19.288 1.00 56.16 101 ASP A C 1
ATOM 829 O O . ASP A 1 101 ? 0.748 9.867 -18.660 1.00 56.16 101 ASP A O 1
ATOM 833 N N . SER A 1 102 ? 2.242 8.206 -18.817 1.00 51.19 102 SER A N 1
ATOM 834 C CA . SER A 1 102 ? 3.019 8.552 -17.612 1.00 51.19 102 SER A CA 1
ATOM 835 C C . SER A 1 102 ? 3.967 9.734 -17.839 1.00 51.19 102 SER A C 1
ATOM 837 O O . SER A 1 102 ? 4.604 10.219 -16.901 1.00 51.19 102 SER A O 1
ATOM 839 N N . ILE A 1 103 ? 4.052 10.204 -19.087 1.00 47.69 103 ILE A N 1
ATOM 840 C CA . ILE A 1 103 ? 4.685 11.457 -19.461 1.00 47.69 103 ILE A CA 1
ATOM 841 C C . ILE A 1 103 ? 3.830 12.557 -18.837 1.00 47.69 103 ILE A C 1
ATOM 843 O O . ILE A 1 103 ? 2.882 13.057 -19.437 1.00 47.69 103 ILE A O 1
ATOM 847 N N . SER A 1 104 ? 4.168 12.972 -17.614 1.00 48.44 104 SER A N 1
ATOM 848 C CA . SER A 1 104 ? 3.873 14.347 -17.243 1.00 48.44 104 SER A CA 1
ATOM 849 C C . SER A 1 104 ? 4.413 15.187 -18.394 1.00 48.44 104 SER A C 1
ATOM 851 O O . SER A 1 104 ? 5.616 15.105 -18.670 1.00 48.44 104 SER A O 1
ATOM 853 N N . ASP A 1 105 ? 3.551 15.955 -19.061 1.00 44.72 105 ASP A N 1
ATOM 854 C CA . ASP A 1 105 ? 3.936 17.152 -19.799 1.00 44.72 105 ASP A CA 1
ATOM 855 C C . ASP A 1 105 ? 4.655 18.053 -18.797 1.00 44.72 105 ASP A C 1
ATOM 857 O O . ASP A 1 105 ? 4.095 18.988 -18.216 1.00 44.72 105 ASP A O 1
ATOM 861 N N . GLY A 1 106 ? 5.894 17.685 -18.493 1.00 47.44 106 GLY A N 1
ATOM 862 C CA . GLY A 1 106 ? 6.789 18.404 -17.640 1.00 47.44 106 GLY A CA 1
ATOM 863 C C . GLY A 1 106 ? 7.054 19.663 -18.413 1.00 47.44 106 GLY A C 1
ATOM 864 O O . GLY A 1 106 ? 7.973 19.709 -19.227 1.00 47.44 106 GLY A O 1
ATOM 865 N N . LYS A 1 107 ? 6.214 20.680 -18.193 1.00 48.81 107 LYS A N 1
ATOM 866 C CA . LYS A 1 107 ? 6.578 22.050 -18.507 1.00 48.81 107 LYS A CA 1
ATOM 867 C C . LYS A 1 107 ? 7.994 22.186 -17.962 1.00 48.81 107 LYS A C 1
ATOM 869 O O . LYS A 1 107 ? 8.177 21.962 -16.759 1.00 48.81 107 LYS A O 1
ATOM 874 N N . PRO A 1 108 ? 8.994 22.432 -18.826 1.00 48.16 108 PRO A N 1
ATOM 875 C CA . PRO A 1 108 ? 10.360 22.545 -18.364 1.00 48.16 108 PRO A CA 1
ATOM 876 C C . PRO A 1 108 ? 10.369 23.564 -17.232 1.00 48.16 108 PRO A C 1
ATOM 878 O O . PRO A 1 108 ? 9.604 24.532 -17.246 1.00 48.16 108 PRO A O 1
ATOM 881 N N . ASN A 1 109 ? 11.176 23.305 -16.211 1.00 47.84 109 ASN A N 1
ATOM 882 C CA . ASN A 1 109 ? 11.305 24.202 -15.077 1.00 47.84 109 ASN A CA 1
ATOM 883 C C . ASN A 1 109 ? 12.031 25.468 -15.578 1.00 47.84 109 ASN A C 1
ATOM 885 O O . ASN A 1 109 ? 13.250 25.580 -15.464 1.00 47.84 109 ASN A O 1
ATOM 889 N N . LEU A 1 110 ? 11.279 26.382 -16.209 1.00 53.00 110 LEU A N 1
ATOM 890 C CA . LEU A 1 110 ? 11.752 27.615 -16.864 1.00 53.00 110 LEU A CA 1
ATOM 891 C C . LEU A 1 110 ? 12.420 28.585 -15.874 1.00 53.00 110 LEU A C 1
ATOM 893 O O . LEU A 1 110 ? 12.985 29.594 -16.271 1.00 53.00 110 LEU A O 1
ATOM 897 N N . THR A 1 111 ? 12.351 28.282 -14.579 1.00 50.28 111 THR A N 1
ATOM 898 C CA . THR A 1 111 ? 12.928 29.062 -13.483 1.00 50.28 111 THR A CA 1
ATOM 899 C C . THR A 1 111 ? 14.394 28.713 -13.197 1.00 50.28 111 THR A C 1
ATOM 901 O O . THR A 1 111 ? 15.029 29.391 -12.394 1.00 50.28 111 THR A O 1
ATOM 904 N N . ASN A 1 112 ? 14.943 27.647 -13.795 1.00 53.25 112 ASN A N 1
ATOM 905 C CA . ASN A 1 112 ? 16.336 27.252 -13.584 1.00 53.25 112 ASN A CA 1
ATOM 906 C C . ASN A 1 112 ? 17.236 27.882 -14.669 1.00 53.25 112 ASN A C 1
ATOM 908 O O . ASN A 1 112 ? 16.984 27.629 -15.847 1.00 53.25 112 ASN A O 1
ATOM 912 N N . PRO A 1 113 ? 18.309 28.626 -14.329 1.00 56.28 113 PRO A N 1
ATOM 913 C CA . PRO A 1 113 ? 19.213 29.252 -15.311 1.00 56.28 113 PRO A CA 1
ATOM 914 C C . PRO A 1 113 ? 19.908 28.265 -16.269 1.00 56.28 113 PRO A C 1
ATOM 916 O O . PRO A 1 113 ? 20.494 28.673 -17.267 1.00 56.28 113 PRO A O 1
ATOM 919 N N . VAL A 1 114 ? 19.842 26.956 -16.002 1.00 56.06 114 VAL A N 1
ATOM 920 C CA . VAL A 1 114 ? 20.330 25.908 -16.917 1.00 56.06 114 VAL A CA 1
ATOM 921 C C . VAL A 1 114 ? 19.400 25.712 -18.130 1.00 56.06 114 VAL A C 1
ATOM 923 O O . VAL A 1 114 ? 19.844 25.214 -19.164 1.00 56.06 114 VAL A O 1
ATOM 926 N N . ALA A 1 115 ? 18.129 26.126 -18.051 1.00 52.12 115 ALA A N 1
ATOM 927 C CA . ALA A 1 115 ? 17.172 26.009 -19.156 1.00 52.12 115 ALA A CA 1
ATOM 928 C C . ALA A 1 115 ? 17.595 26.839 -20.384 1.00 52.12 115 ALA A C 1
ATOM 930 O O . ALA A 1 115 ? 17.484 26.364 -21.516 1.00 52.12 115 ALA A O 1
ATOM 931 N N . ASP A 1 116 ? 18.182 28.018 -20.159 1.00 54.84 116 ASP A N 1
ATOM 932 C CA . ASP A 1 116 ? 18.716 28.878 -21.222 1.00 54.84 116 ASP A CA 1
ATOM 933 C C . ASP A 1 116 ? 19.914 28.234 -21.935 1.00 54.84 116 ASP A C 1
ATOM 935 O O . ASP A 1 116 ? 20.091 28.396 -23.144 1.00 54.84 116 ASP A O 1
ATOM 939 N N . PHE A 1 117 ? 20.710 27.435 -21.218 1.00 50.84 117 PHE A N 1
ATOM 940 C CA . PHE A 1 117 ? 21.855 26.732 -21.797 1.00 50.84 117 PHE A CA 1
ATOM 941 C C . PHE A 1 117 ? 21.420 25.606 -22.746 1.00 50.84 117 PHE A C 1
ATOM 943 O O . PHE A 1 117 ? 22.017 25.423 -23.807 1.00 50.84 117 PHE A O 1
ATOM 950 N N . VAL A 1 118 ? 20.351 24.876 -22.408 1.00 53.72 118 VAL A N 1
A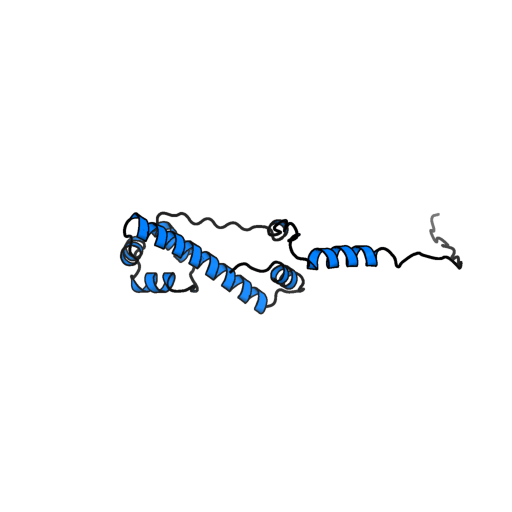TOM 951 C CA . VAL A 1 118 ? 19.793 23.813 -23.266 1.00 53.72 118 VAL A CA 1
ATOM 952 C C . VAL A 1 118 ? 19.103 24.408 -24.500 1.00 53.72 118 VAL A C 1
ATOM 954 O O . VAL A 1 118 ? 19.263 23.888 -25.607 1.00 53.72 118 VAL A O 1
ATOM 957 N N . ALA A 1 119 ? 18.409 25.541 -24.352 1.00 51.25 119 ALA A N 1
ATOM 958 C CA . ALA A 1 119 ? 17.840 26.275 -25.483 1.00 51.25 119 ALA A CA 1
ATOM 959 C C . ALA A 1 119 ? 18.933 26.812 -26.434 1.00 51.25 119 ALA A C 1
ATOM 961 O O . ALA A 1 119 ? 18.816 26.684 -27.655 1.00 51.25 119 ALA A O 1
ATOM 962 N N . ALA A 1 120 ? 20.036 27.336 -25.888 1.00 51.25 120 ALA A N 1
ATOM 963 C CA . ALA A 1 120 ? 21.167 27.838 -26.668 1.00 51.25 120 ALA A CA 1
ATOM 964 C C . ALA A 1 120 ? 21.989 26.723 -27.351 1.00 51.25 120 ALA A C 1
ATOM 966 O O . ALA A 1 120 ? 22.476 26.912 -28.472 1.00 51.25 120 ALA A O 1
ATOM 967 N N . SER A 1 121 ? 22.130 25.546 -26.727 1.00 47.72 121 SER A N 1
ATOM 968 C CA . SER A 1 121 ? 22.870 24.426 -27.332 1.00 47.72 121 SER A CA 1
ATOM 969 C C . SER A 1 121 ? 22.083 23.752 -28.463 1.00 47.72 121 SER A C 1
ATOM 971 O O . SER A 1 121 ? 22.669 23.382 -29.482 1.00 47.72 121 SER A O 1
ATOM 973 N N . THR A 1 122 ? 20.750 23.703 -28.349 1.00 46.03 122 THR A N 1
ATOM 974 C CA . THR A 1 122 ? 19.861 23.179 -29.400 1.00 46.03 122 THR A CA 1
ATOM 975 C C . THR A 1 122 ? 19.852 24.096 -30.630 1.00 46.03 122 THR A C 1
ATOM 977 O O . THR A 1 122 ? 19.907 23.625 -31.768 1.00 46.03 122 THR A O 1
ATOM 980 N N . ALA A 1 123 ? 19.899 25.418 -30.426 1.00 42.38 123 ALA A N 1
ATOM 981 C CA . ALA A 1 123 ? 20.078 26.380 -31.516 1.00 42.38 123 ALA A CA 1
ATOM 982 C C . ALA A 1 123 ? 21.454 26.250 -32.205 1.00 42.38 123 ALA A C 1
ATOM 984 O O . ALA A 1 123 ? 21.565 26.464 -33.413 1.00 42.38 123 ALA A O 1
ATOM 985 N N . SER A 1 124 ? 22.491 25.834 -31.470 1.00 40.31 124 SER A N 1
ATOM 986 C CA . SER A 1 124 ? 23.856 25.697 -32.000 1.00 40.31 124 SER A CA 1
ATOM 987 C C . SER A 1 124 ? 24.091 24.412 -32.812 1.00 40.31 124 SER A C 1
ATOM 989 O O . SER A 1 124 ? 24.988 24.393 -33.650 1.00 40.31 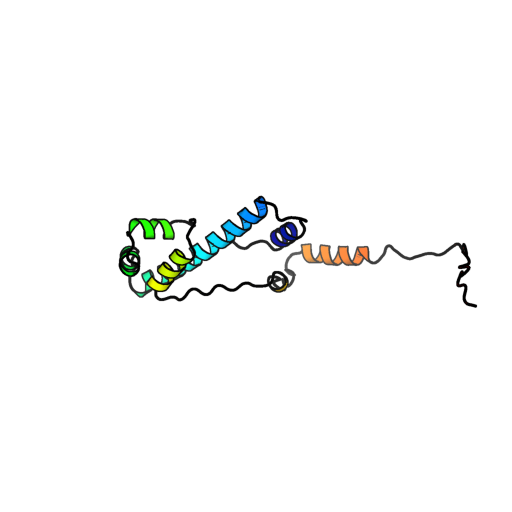124 SER A O 1
ATOM 991 N N . GLN A 1 125 ? 23.276 23.359 -32.653 1.00 41.19 125 GLN A N 1
ATOM 992 C CA . GLN A 1 125 ? 23.357 22.163 -33.514 1.00 41.19 125 GLN A CA 1
ATOM 993 C C . GLN A 1 125 ? 22.661 22.324 -34.876 1.00 41.19 125 GLN A C 1
ATOM 995 O O . GLN A 1 125 ? 22.905 21.529 -35.782 1.00 41.19 125 GLN A O 1
ATOM 1000 N N . THR A 1 126 ? 21.858 23.374 -35.077 1.00 35.81 126 THR A N 1
ATOM 1001 C CA . THR A 1 126 ? 21.154 23.595 -36.357 1.00 35.81 126 THR A CA 1
ATOM 1002 C C . THR A 1 126 ? 22.040 24.271 -37.420 1.00 35.81 126 THR A C 1
ATOM 1004 O O . THR A 1 126 ? 21.680 24.319 -38.594 1.00 35.81 126 THR A O 1
ATOM 1007 N N . VAL A 1 127 ? 23.241 24.749 -37.065 1.00 38.00 127 VAL A N 1
ATOM 1008 C CA . VAL A 1 127 ? 24.137 25.461 -37.996 1.00 38.00 127 VAL A CA 1
ATOM 1009 C C . VAL A 1 127 ? 25.495 24.767 -38.117 1.00 38.00 127 VAL A C 1
ATOM 1011 O O . VAL A 1 127 ? 26.530 25.395 -37.939 1.00 38.00 127 VAL A O 1
ATOM 1014 N N . LEU A 1 128 ? 25.536 23.472 -38.451 1.00 40.34 128 LEU A N 1
ATOM 1015 C CA . LEU A 1 128 ? 26.759 22.919 -39.054 1.00 40.34 128 LEU A CA 1
ATOM 1016 C C . LEU A 1 128 ? 26.555 21.723 -39.992 1.00 40.34 128 LEU A C 1
ATOM 1018 O O . LEU A 1 128 ? 27.354 20.801 -39.986 1.00 40.34 128 LEU A O 1
ATOM 1022 N N . MET A 1 129 ? 25.550 21.757 -40.867 1.00 31.33 129 MET A N 1
ATOM 1023 C CA . MET A 1 129 ? 25.596 20.999 -42.128 1.00 31.33 129 MET A CA 1
ATOM 1024 C C . MET A 1 129 ? 24.945 21.825 -43.245 1.00 31.33 129 MET A C 1
ATOM 1026 O O . MET A 1 129 ? 23.799 21.611 -43.625 1.00 31.33 129 MET A O 1
ATOM 1030 N N . LYS A 1 130 ? 25.689 22.798 -43.789 1.00 32.62 130 LYS A N 1
ATOM 1031 C CA . LYS A 1 130 ? 25.450 23.251 -45.168 1.00 32.62 130 LYS A CA 1
ATOM 1032 C C . LYS A 1 130 ? 26.061 22.199 -46.104 1.00 32.62 130 LYS A C 1
ATOM 1034 O O . LYS A 1 130 ? 27.260 21.952 -45.971 1.00 32.62 130 LYS A O 1
ATOM 1039 N N . PRO A 1 131 ? 25.316 21.601 -47.049 1.00 37.88 131 PRO A N 1
ATOM 1040 C CA . PRO A 1 131 ? 25.937 20.863 -48.138 1.00 37.88 131 PRO A CA 1
ATOM 1041 C C . PRO A 1 131 ? 26.506 21.877 -49.141 1.00 37.88 131 PRO A C 1
ATOM 1043 O O . PRO A 1 131 ? 25.762 22.652 -49.738 1.00 37.88 131 PRO A O 1
ATOM 1046 N N . THR A 1 132 ? 27.827 21.887 -49.317 1.00 33.06 132 THR A N 1
ATOM 1047 C CA . THR A 1 132 ? 28.489 22.573 -50.441 1.00 33.06 132 THR A CA 1
ATOM 1048 C C . THR A 1 132 ? 28.860 21.509 -51.488 1.00 33.06 132 THR A C 1
ATOM 1050 O O . THR A 1 132 ? 29.273 20.417 -51.097 1.00 33.06 132 THR A O 1
ATOM 1053 N N . PRO A 1 133 ? 28.649 21.765 -52.795 1.00 49.75 133 PRO A N 1
ATOM 1054 C CA . PRO A 1 133 ? 28.482 20.729 -53.819 1.00 49.75 133 PRO A CA 1
ATOM 1055 C C . PRO A 1 133 ? 29.812 20.289 -54.458 1.00 49.75 133 PRO A C 1
ATOM 1057 O O . PRO A 1 133 ? 30.825 20.950 -54.236 1.00 49.75 133 PRO A O 1
ATOM 1060 N N . THR A 1 134 ? 29.748 19.273 -55.347 1.00 33.06 134 THR A N 1
ATOM 1061 C CA . THR A 1 134 ? 30.773 18.776 -56.323 1.00 33.06 134 THR A CA 1
ATOM 1062 C C . THR A 1 134 ? 31.334 17.392 -55.929 1.00 33.06 134 THR A C 1
ATOM 1064 O O . THR A 1 134 ? 31.791 17.237 -54.809 1.00 33.06 134 THR A O 1
ATOM 1067 N N . ALA A 1 135 ? 31.333 16.315 -56.728 1.00 32.41 135 ALA A N 1
ATOM 1068 C CA . ALA A 1 135 ? 31.266 16.134 -58.180 1.00 32.41 135 ALA A CA 1
ATOM 1069 C C . ALA A 1 135 ? 30.467 14.871 -58.584 1.00 32.41 135 ALA A C 1
ATOM 1071 O O . ALA A 1 135 ? 30.228 13.969 -57.785 1.00 32.41 135 ALA A O 1
ATOM 1072 N N . ALA A 1 136 ? 30.092 14.835 -59.862 1.00 35.31 136 ALA A N 1
ATOM 1073 C CA . ALA A 1 136 ? 29.399 13.764 -60.564 1.00 35.31 136 ALA A CA 1
ATOM 1074 C C . ALA A 1 136 ? 30.077 12.384 -60.478 1.00 35.31 136 ALA A C 1
ATOM 1076 O O . ALA A 1 136 ? 31.294 12.272 -60.584 1.00 35.31 136 ALA A O 1
ATOM 1077 N N . THR A 1 137 ? 29.264 11.328 -60.440 1.00 31.41 137 THR A N 1
ATOM 1078 C CA . THR A 1 137 ? 29.496 10.091 -61.202 1.00 31.41 137 THR A CA 1
ATOM 1079 C C . THR A 1 137 ? 28.143 9.428 -61.436 1.00 31.41 137 THR A C 1
ATOM 1081 O O . THR A 1 137 ? 27.484 8.961 -60.509 1.00 31.41 137 THR A O 1
ATOM 1084 N N . SER A 1 138 ? 27.720 9.454 -62.695 1.00 31.78 138 SER A N 1
ATOM 1085 C CA . SER A 1 138 ? 26.580 8.721 -63.225 1.00 31.78 138 SER A CA 1
ATOM 1086 C C . SER A 1 138 ? 26.851 7.219 -63.145 1.00 31.78 138 SER A C 1
ATOM 1088 O O . SER A 1 138 ? 27.883 6.764 -63.630 1.00 31.78 138 SER A O 1
ATOM 1090 N N . TYR A 1 139 ? 25.907 6.447 -62.613 1.00 34.56 139 TYR A N 1
ATOM 1091 C CA . TYR A 1 139 ? 25.778 5.034 -62.958 1.00 34.56 139 TYR A CA 1
ATOM 1092 C C . TYR A 1 139 ? 24.425 4.857 -63.636 1.00 34.56 139 TYR A C 1
ATOM 1094 O O . TYR A 1 139 ? 23.376 5.073 -63.030 1.00 34.56 139 TYR A O 1
ATOM 1102 N N . GLU A 1 140 ? 24.480 4.543 -64.929 1.00 33.59 140 GLU A N 1
ATOM 1103 C CA . GLU A 1 140 ? 23.333 4.111 -65.712 1.00 33.59 140 GLU A CA 1
ATOM 1104 C C . GLU A 1 140 ? 22.664 2.911 -65.038 1.00 33.59 140 GLU A C 1
ATOM 1106 O O . GLU A 1 140 ? 23.295 1.887 -64.771 1.00 33.59 140 GLU A O 1
ATOM 1111 N N . ILE A 1 141 ? 21.362 3.026 -64.795 1.00 34.84 141 ILE A N 1
ATOM 1112 C CA . ILE A 1 141 ? 20.506 1.886 -64.490 1.00 34.84 141 ILE A CA 1
ATOM 1113 C C . ILE A 1 141 ? 20.133 1.267 -65.839 1.00 34.84 141 ILE A C 1
ATOM 1115 O O . ILE A 1 141 ? 19.188 1.709 -66.489 1.00 34.84 141 ILE A O 1
ATOM 1119 N N . LEU A 1 142 ? 20.882 0.251 -66.273 1.00 35.97 142 LEU A N 1
ATOM 1120 C CA . LEU A 1 142 ? 20.425 -0.659 -67.323 1.00 35.97 142 LEU A CA 1
ATOM 1121 C C . LEU A 1 142 ? 19.465 -1.671 -66.695 1.00 35.97 142 LEU A C 1
ATOM 1123 O O . LEU A 1 142 ? 19.852 -2.649 -66.055 1.00 35.97 142 LEU A O 1
ATOM 1127 N N . SER A 1 143 ? 18.185 -1.374 -66.874 1.00 39.62 143 SER A N 1
ATOM 1128 C CA . SER A 1 143 ? 17.047 -2.245 -66.640 1.00 39.62 143 SER A CA 1
ATOM 1129 C C . SER A 1 143 ? 17.153 -3.510 -67.500 1.00 39.62 143 SER A C 1
ATOM 1131 O O . SER A 1 143 ? 17.066 -3.470 -68.724 1.00 39.62 143 SER A O 1
ATOM 1133 N N . ARG A 1 144 ? 17.300 -4.669 -66.850 1.00 37.03 144 ARG A N 1
ATOM 1134 C CA . ARG A 1 144 ? 16.880 -5.953 -67.422 1.00 37.03 144 ARG A CA 1
ATOM 1135 C C . ARG A 1 144 ? 15.417 -6.169 -67.041 1.00 37.03 144 ARG A C 1
ATOM 1137 O O . ARG A 1 144 ? 15.128 -6.463 -65.886 1.00 37.03 144 ARG A O 1
ATOM 1144 N N . SER A 1 145 ? 14.512 -6.052 -68.007 1.00 37.06 145 SER A N 1
ATOM 1145 C CA . SER A 1 145 ? 13.230 -6.760 -67.972 1.00 37.06 145 SER A CA 1
ATOM 1146 C C . SER A 1 145 ? 12.988 -7.392 -69.338 1.00 37.06 145 SER A C 1
ATOM 1148 O O . SER A 1 145 ? 12.670 -6.703 -70.306 1.00 37.06 145 SER A O 1
ATOM 1150 N N . GLU A 1 146 ? 13.187 -8.704 -69.405 1.00 40.41 146 GLU A N 1
ATOM 1151 C CA . GLU A 1 146 ? 12.669 -9.559 -70.467 1.00 40.41 146 GLU A CA 1
ATOM 1152 C C . GLU A 1 146 ? 11.139 -9.594 -70.367 1.00 40.41 146 GLU A C 1
ATOM 1154 O O . GLU A 1 146 ? 10.591 -9.882 -69.303 1.00 40.41 146 GLU A O 1
ATOM 1159 N N . ALA A 1 147 ? 10.459 -9.295 -71.473 1.00 39.94 147 ALA A N 1
ATOM 1160 C CA . ALA A 1 147 ? 9.080 -9.698 -71.722 1.00 39.94 147 ALA A CA 1
ATOM 1161 C C . ALA A 1 147 ? 8.818 -9.677 -73.235 1.00 39.94 147 ALA A C 1
ATOM 1163 O O . ALA A 1 147 ? 8.493 -8.630 -73.795 1.00 39.94 147 ALA A O 1
ATOM 1164 N N . ALA A 1 148 ? 8.996 -10.834 -73.875 1.00 41.28 148 ALA A N 1
ATOM 1165 C CA . ALA A 1 148 ? 8.238 -11.311 -75.034 1.00 41.28 148 ALA A CA 1
ATOM 1166 C C . ALA A 1 148 ? 8.538 -12.801 -75.234 1.00 41.28 148 ALA A C 1
ATOM 1168 O O . ALA A 1 148 ? 9.737 -13.134 -75.369 1.00 41.28 148 ALA A O 1
#

pLDDT: mean 75.32, std 23.5, range [31.33, 96.69]

Nearest PDB structures (foldseek):
  6u0i-assembly1_B  TM=8.637E-01  e=4.170E-02  Escherichia coli str. K-12 substr. DH10B
  3g5g-assembly5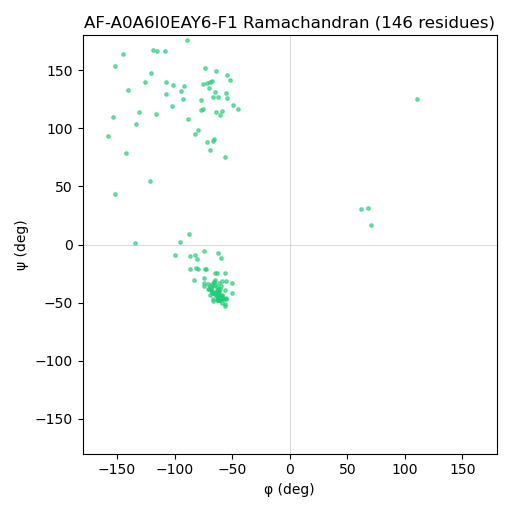_J  TM=7.583E-01  e=3.339E-02  Enterobacter sp. RFL1396
  4i6u-assembly1_A  TM=6.312E-01  e=4.170E-02  Enterobacter sp. RFL1396
  6af4-assembly2_F  TM=6.703E-01  e=8.585E-02  Streptococcus pneumoniae TIGR4
  5d50-assembly1_C  TM=4.562E-01  e=4.926E-02  Salmonella phage SPC32H

Secondary structure (DSSP, 8-state):
----HHHHHHHHHSSS--HHHHHHHHHHHHHHHHHHHHHHHHHHHHHH---HHHHHHHHT--HHHHHHHHHS-----HHHHHHHHHHTT---------TTT--------TTSTHHHHHHHHHHHHTSS-PPP----------------

Solvent-accessible surface area (backbone atoms only — not comparable to full-atom values): 9492 Å² total; per-residue (Å²): 113,87,80,53,67,70,56,52,54,54,44,67,69,42,97,62,76,50,70,67,53,55,50,54,55,52,51,39,52,38,42,46,56,41,48,54,54,46,52,54,48,52,51,42,27,73,75,71,67,53,48,60,58,56,40,13,61,64,60,75,48,58,44,69,56,47,47,53,59,71,73,42,70,57,99,71,53,69,68,56,54,48,46,51,32,48,48,69,76,40,82,85,80,91,82,88,77,61,75,84,70,70,56,68,84,66,72,71,68,79,86,42,82,65,50,60,53,55,57,52,51,58,62,57,69,75,74,78,78,80,90,77,88,89,82,91,80,88,75,84,82,80,81,86,76,93,85,133

Mean predicted aligned error: 15.26 Å

Sequence (148 aa):
MTTSQTQLDQALSEPQINKFWLGYFQEGFREEVHQQLLEIFETLKKSSGWTRSDLARKIGRRPEQVTRWLSAPTNLEIDTISDMALGMRVVPRLRFEPVKDSISDGKPNLTNPVADFVAASTASQTVLMKPTPTAATSYEILSRSEAA

Foldseek 3Di:
DDDDLVLVVVQVVDPDRDPVSVVVVVVVVLVVLLVVLLVLQVVCCVPPVDDLVQLCVLLVHDSVVSCVSNVDSDPDDPVRSQSSCVSSVHGDDDDDDDSVVVPPPPPDPPVDPCVVVVVVVVVVVVPDDDDDDDDDDDDDDPDDDDDD